Protein AF-A0A7L3MKN7-F1 (afdb_monomer_lite)

Sequence (117 aa):
PSMRTPTEMIVGLVLCPCGLLLTLTGTLAPSWRQVSLVPDQPMDVVWEQGIWDICRERQSTHDRLCGQADEMGYFEQVPVRVAQGLMPSSLVVTLVGLVVAALGVRCWQPEPRHLVA

Radius of gyration: 22.68 Å; chains: 1; bounding box: 47×23×74 Å

Structure (mmCIF, N/CA/C/O backbone):
data_AF-A0A7L3MKN7-F1
#
_entry.id   AF-A0A7L3MKN7-F1
#
loop_
_atom_site.group_PDB
_atom_site.id
_atom_site.type_symbol
_atom_site.label_atom_id
_atom_site.label_alt_id
_atom_site.label_comp_id
_atom_site.label_asym_id
_atom_site.label_entity_id
_atom_site.label_seq_id
_atom_site.pdbx_PDB_ins_code
_atom_site.Cartn_x
_atom_site.Cartn_y
_atom_site.Cartn_z
_atom_site.occupancy
_atom_site.B_iso_or_equiv
_atom_site.auth_seq_id
_atom_site.auth_comp_id
_atom_site.auth_asym_id
_atom_site.auth_atom_id
_atom_site.pdbx_PDB_model_num
ATOM 1 N N . PRO A 1 1 ? 28.747 8.243 -29.440 1.00 51.81 1 PRO A N 1
ATOM 2 C CA . PRO A 1 1 ? 27.968 9.078 -28.491 1.00 51.81 1 PRO A CA 1
ATOM 3 C C . PRO A 1 1 ? 27.457 8.171 -27.368 1.00 51.81 1 PRO A C 1
ATOM 5 O O . PRO A 1 1 ? 26.789 7.190 -27.668 1.00 51.81 1 PRO A O 1
ATOM 8 N N . SER A 1 2 ? 27.859 8.412 -26.116 1.00 57.53 2 SER A N 1
ATOM 9 C CA . SER A 1 2 ? 27.422 7.586 -24.981 1.00 57.53 2 SER A CA 1
ATOM 10 C C . SER A 1 2 ? 25.948 7.871 -24.691 1.00 57.53 2 SER A C 1
ATOM 12 O O . SER A 1 2 ? 25.589 9.020 -24.429 1.00 57.53 2 SER A O 1
ATOM 14 N N . MET A 1 3 ? 25.092 6.852 -24.789 1.00 65.69 3 MET A N 1
ATOM 15 C CA . MET A 1 3 ? 23.684 6.958 -24.409 1.00 65.69 3 MET A CA 1
ATOM 16 C C . MET A 1 3 ? 23.607 7.197 -22.901 1.00 65.69 3 MET A C 1
ATOM 18 O O . MET A 1 3 ? 23.842 6.290 -22.106 1.00 65.69 3 MET A O 1
ATOM 22 N N . ARG A 1 4 ? 23.282 8.426 -22.495 1.00 71.00 4 ARG A N 1
ATOM 23 C CA . ARG A 1 4 ? 22.881 8.701 -21.116 1.00 71.00 4 ARG A CA 1
ATOM 24 C C . ARG A 1 4 ? 21.446 8.203 -20.966 1.00 71.00 4 ARG A C 1
ATOM 26 O O . ARG A 1 4 ? 20.590 8.578 -21.763 1.00 71.00 4 ARG A O 1
ATOM 33 N N . THR A 1 5 ? 21.189 7.344 -19.983 1.00 69.00 5 THR A N 1
ATOM 34 C CA . THR A 1 5 ? 19.819 6.948 -19.635 1.00 69.00 5 THR A CA 1
ATOM 35 C C . THR A 1 5 ? 18.983 8.208 -19.389 1.00 69.00 5 THR A C 1
ATOM 37 O O . THR A 1 5 ? 19.461 9.080 -18.654 1.00 69.00 5 THR A O 1
ATOM 40 N N . PRO A 1 6 ? 17.779 8.325 -19.978 1.00 81.19 6 PRO A N 1
ATOM 41 C CA . PRO A 1 6 ? 16.909 9.477 -19.761 1.00 81.19 6 PRO A CA 1
ATOM 42 C C . PRO A 1 6 ? 16.661 9.678 -18.264 1.00 81.19 6 PRO A C 1
ATOM 44 O O . PRO A 1 6 ? 16.439 8.705 -17.534 1.00 81.19 6 PRO A O 1
ATOM 47 N N .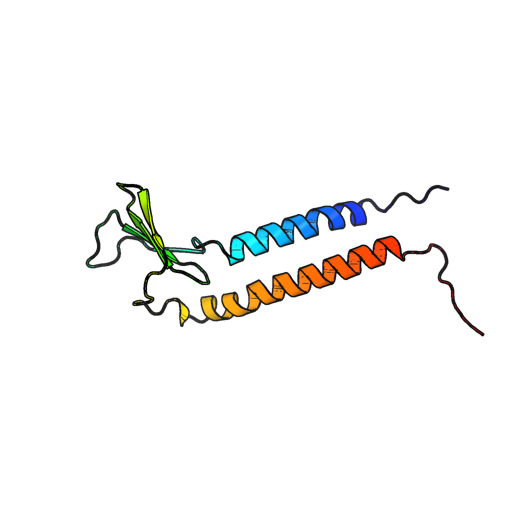 THR A 1 7 ? 16.731 10.923 -17.794 1.00 84.25 7 THR A N 1
ATOM 48 C CA . THR A 1 7 ? 16.590 11.270 -16.370 1.00 84.25 7 THR A CA 1
ATOM 49 C C . THR A 1 7 ? 15.261 10.765 -15.806 1.00 84.25 7 THR A C 1
ATOM 51 O O . THR A 1 7 ? 15.203 10.267 -14.686 1.00 84.25 7 THR A O 1
ATOM 54 N N . GLU A 1 8 ? 14.210 10.814 -16.619 1.00 84.00 8 GLU A N 1
ATOM 55 C CA . GLU A 1 8 ? 12.860 10.340 -16.323 1.00 84.00 8 GLU A CA 1
ATOM 56 C C . GLU A 1 8 ? 12.858 8.850 -15.958 1.00 84.00 8 GLU A C 1
ATOM 58 O O . GLU A 1 8 ? 12.192 8.425 -15.013 1.00 84.00 8 GLU A O 1
ATOM 63 N N . MET A 1 9 ? 13.662 8.056 -16.667 1.00 84.06 9 MET A N 1
ATOM 64 C CA . MET A 1 9 ? 13.754 6.613 -16.470 1.00 84.06 9 MET A CA 1
ATOM 65 C C . MET A 1 9 ? 14.476 6.266 -15.161 1.00 84.06 9 MET A C 1
ATOM 67 O O . MET A 1 9 ? 14.077 5.336 -14.460 1.00 84.06 9 MET A O 1
ATOM 71 N N . ILE A 1 10 ? 15.501 7.045 -14.796 1.00 86.56 10 ILE A N 1
ATOM 72 C CA . ILE A 1 10 ? 16.211 6.908 -13.515 1.00 86.56 10 ILE A CA 1
ATOM 73 C C . ILE A 1 10 ? 15.271 7.248 -12.356 1.00 86.56 10 ILE A C 1
ATOM 75 O O . ILE A 1 10 ? 15.181 6.487 -11.395 1.00 86.56 10 ILE A O 1
ATOM 79 N N . VAL A 1 11 ? 14.550 8.369 -12.456 1.00 91.19 11 VAL A N 1
ATOM 80 C CA . VAL A 1 11 ? 13.598 8.800 -11.423 1.00 91.19 11 VAL A CA 1
ATOM 81 C C . VAL A 1 11 ? 12.523 7.734 -11.209 1.00 91.19 11 VAL A C 1
ATOM 83 O O . VAL A 1 11 ? 12.270 7.354 -10.068 1.00 91.19 11 VAL A O 1
ATOM 86 N N . GLY A 1 12 ? 11.952 7.186 -12.286 1.00 89.81 12 GLY A N 1
ATOM 87 C CA . GLY A 1 12 ? 10.978 6.095 -12.200 1.00 89.81 12 GLY A CA 1
ATOM 88 C C . GLY A 1 12 ? 11.538 4.837 -11.527 1.00 89.81 12 GLY A C 1
ATOM 89 O O . GLY A 1 12 ? 10.899 4.280 -10.637 1.00 89.81 12 GLY A O 1
ATOM 90 N N . LEU A 1 13 ? 12.759 4.423 -11.883 1.00 89.88 13 LEU A N 1
ATOM 91 C CA . LEU A 1 13 ? 13.422 3.257 -11.283 1.00 89.88 13 LEU A CA 1
ATOM 92 C C . LEU A 1 13 ? 13.699 3.402 -9.782 1.00 89.88 13 LEU A C 1
ATOM 94 O O . LEU A 1 13 ? 13.808 2.386 -9.102 1.00 89.88 13 LEU A O 1
ATOM 98 N N . VAL A 1 14 ? 13.813 4.627 -9.267 1.00 92.50 14 VAL A N 1
ATOM 99 C CA . VAL A 1 14 ? 14.007 4.887 -7.833 1.00 92.50 14 VAL A CA 1
ATOM 100 C C . VAL A 1 14 ? 12.671 5.062 -7.113 1.00 92.50 14 VAL A C 1
ATOM 102 O O . VAL A 1 14 ? 12.456 4.465 -6.062 1.00 92.50 14 VAL A O 1
ATOM 105 N N . LEU A 1 15 ? 11.743 5.843 -7.670 1.00 94.69 15 LEU A N 1
ATOM 106 C CA . LEU A 1 15 ? 10.475 6.141 -7.002 1.00 94.69 15 LEU A CA 1
ATOM 107 C C . LEU A 1 15 ? 9.521 4.941 -6.968 1.00 94.69 15 LEU A C 1
ATOM 109 O O . LEU A 1 15 ? 8.827 4.765 -5.969 1.00 94.69 15 LEU A O 1
ATOM 113 N N . CYS A 1 16 ? 9.504 4.089 -7.998 1.00 94.75 16 CYS A N 1
ATOM 114 C CA . CYS A 1 16 ? 8.660 2.890 -8.018 1.00 94.75 16 CYS A CA 1
ATOM 115 C C . CYS A 1 16 ? 8.948 1.908 -6.864 1.00 94.75 16 CYS A C 1
ATOM 117 O O . CYS A 1 16 ? 7.999 1.542 -6.169 1.00 94.75 16 CYS A O 1
ATOM 119 N N . PRO A 1 17 ? 10.198 1.474 -6.596 1.00 95.50 17 PRO A N 1
ATOM 120 C CA . PRO A 1 17 ? 10.470 0.596 -5.458 1.00 95.50 17 PRO A CA 1
ATOM 121 C C . PRO A 1 17 ? 10.207 1.280 -4.111 1.00 95.50 17 PRO A C 1
ATOM 123 O O . PRO A 1 17 ? 9.713 0.624 -3.196 1.00 95.50 17 PRO A O 1
ATOM 126 N N . CYS A 1 18 ? 10.456 2.589 -3.977 1.00 96.94 18 CYS A N 1
ATOM 127 C CA . CYS A 1 18 ? 10.068 3.330 -2.773 1.00 96.94 18 CYS A CA 1
ATOM 128 C C . CYS A 1 18 ? 8.545 3.321 -2.566 1.00 96.94 18 CYS A C 1
ATOM 130 O O . CYS A 1 18 ? 8.081 3.048 -1.462 1.00 96.94 18 CYS A O 1
ATOM 132 N N . GLY A 1 19 ? 7.769 3.562 -3.626 1.00 97.00 19 GLY A N 1
ATOM 133 C CA . GLY A 1 19 ? 6.309 3.479 -3.596 1.00 97.00 19 GLY A CA 1
ATOM 134 C C . GLY A 1 19 ? 5.820 2.085 -3.207 1.00 97.00 19 GLY A C 1
ATOM 135 O O . GLY A 1 19 ? 4.987 1.965 -2.318 1.00 97.00 19 GLY A O 1
ATOM 136 N N . LEU A 1 20 ? 6.405 1.032 -3.785 1.00 97.25 20 LEU A N 1
ATOM 137 C CA . LEU A 1 20 ? 6.097 -0.357 -3.432 1.00 97.25 20 LEU A CA 1
ATOM 138 C C . LEU A 1 20 ? 6.345 -0.642 -1.942 1.00 97.25 20 LEU A C 1
ATOM 140 O O . LEU A 1 20 ? 5.498 -1.250 -1.289 1.00 97.25 20 LEU A O 1
ATOM 144 N N . LEU A 1 21 ? 7.472 -0.179 -1.390 1.00 97.62 21 LEU A N 1
ATOM 145 C CA . LEU A 1 21 ? 7.765 -0.312 0.040 1.00 97.62 21 LEU A CA 1
ATOM 146 C C . LEU A 1 21 ? 6.726 0.415 0.896 1.00 97.62 21 LEU A C 1
ATOM 148 O O . LEU A 1 21 ? 6.218 -0.163 1.854 1.00 97.62 21 LEU A O 1
ATOM 152 N N . LEU A 1 22 ? 6.364 1.647 0.535 1.00 97.12 22 LEU A N 1
ATOM 153 C CA . LEU A 1 22 ? 5.348 2.407 1.261 1.00 97.12 22 LEU A CA 1
ATOM 154 C C . LEU A 1 22 ? 3.978 1.721 1.199 1.00 97.12 22 LEU A C 1
ATOM 156 O O . LEU A 1 22 ? 3.338 1.551 2.235 1.00 97.12 22 LEU A O 1
ATOM 160 N N . THR A 1 23 ? 3.553 1.236 0.031 1.00 97.00 23 THR A N 1
ATOM 161 C CA . THR A 1 23 ? 2.304 0.475 -0.112 1.00 97.00 23 THR A CA 1
ATOM 162 C C . THR A 1 23 ? 2.333 -0.808 0.714 1.00 97.00 23 THR A C 1
ATOM 164 O O . THR A 1 23 ? 1.338 -1.133 1.360 1.00 97.00 23 THR A O 1
ATOM 167 N N . LEU A 1 24 ? 3.466 -1.516 0.764 1.00 97.56 24 LEU A N 1
ATOM 168 C CA . LEU A 1 24 ? 3.618 -2.718 1.586 1.00 97.56 24 LEU A CA 1
ATOM 169 C C . LEU A 1 24 ? 3.485 -2.377 3.072 1.00 97.56 24 LEU A C 1
ATOM 171 O O . LEU A 1 24 ? 2.707 -3.016 3.776 1.00 97.56 24 LEU A O 1
ATOM 175 N N . THR A 1 25 ? 4.185 -1.336 3.535 1.00 96.81 25 THR A N 1
ATOM 176 C CA . THR A 1 25 ? 4.085 -0.886 4.930 1.00 96.81 25 THR A CA 1
ATOM 177 C C . THR A 1 25 ? 2.668 -0.452 5.287 1.00 96.81 25 THR A C 1
ATOM 179 O O . THR A 1 25 ? 2.161 -0.877 6.317 1.00 96.81 25 THR A O 1
ATOM 182 N N . GLY A 1 26 ? 1.987 0.297 4.415 1.00 95.69 26 GLY A N 1
ATOM 183 C CA . GLY A 1 26 ? 0.590 0.677 4.610 1.00 95.69 26 GLY A CA 1
ATOM 184 C C . GLY A 1 26 ? -0.333 -0.538 4.671 1.00 95.69 26 GLY A C 1
ATOM 185 O O . GLY A 1 26 ? -1.174 -0.617 5.554 1.00 95.69 26 GLY A O 1
ATOM 186 N N . THR A 1 27 ? -0.135 -1.534 3.801 1.00 96.25 27 THR A N 1
ATOM 187 C CA . THR A 1 27 ? -0.940 -2.772 3.787 1.00 96.25 27 THR A CA 1
ATOM 188 C C . THR A 1 27 ? -0.844 -3.549 5.101 1.00 96.25 27 THR A C 1
ATOM 190 O O . THR A 1 27 ? -1.816 -4.184 5.500 1.00 96.25 27 THR A O 1
ATOM 193 N N . LEU A 1 28 ? 0.317 -3.515 5.759 1.00 95.25 28 LEU A N 1
ATOM 194 C CA . LEU A 1 28 ? 0.583 -4.252 6.998 1.00 95.25 28 LEU A CA 1
ATOM 195 C C . LEU A 1 28 ? 0.377 -3.414 8.268 1.00 95.25 28 LEU A C 1
ATOM 197 O O . LEU A 1 28 ? 0.305 -3.975 9.359 1.00 95.25 28 LEU A O 1
ATOM 201 N N . ALA A 1 29 ? 0.308 -2.087 8.153 1.00 94.19 29 ALA A N 1
ATOM 202 C CA . ALA A 1 29 ? 0.147 -1.208 9.300 1.00 94.19 29 ALA A CA 1
ATOM 203 C C . ALA A 1 29 ? -1.228 -1.417 9.968 1.00 94.19 29 ALA A C 1
ATOM 205 O O . ALA A 1 29 ? -2.239 -1.494 9.267 1.00 94.19 29 ALA A O 1
ATOM 206 N N . PRO A 1 30 ? -1.300 -1.457 11.311 1.00 89.19 30 PRO A N 1
ATOM 207 C CA . PRO A 1 30 ? -2.565 -1.571 12.037 1.00 89.19 30 PRO A CA 1
ATOM 208 C C . PRO A 1 30 ? -3.298 -0.227 12.194 1.00 89.19 30 PRO A C 1
ATOM 210 O O . PRO A 1 30 ? -4.447 -0.201 12.607 1.00 89.19 30 PRO A O 1
ATOM 213 N N . SER A 1 31 ? -2.659 0.896 11.862 1.00 91.56 31 SER A N 1
ATOM 214 C CA . SER A 1 31 ? -3.167 2.250 12.116 1.00 91.56 31 SER A CA 1
ATOM 215 C C . SER A 1 31 ? -3.887 2.848 10.899 1.00 91.56 31 SER A C 1
ATOM 217 O O . SER A 1 31 ? -3.511 3.917 10.413 1.00 91.56 31 SER A O 1
ATOM 219 N N . TRP A 1 32 ? -4.880 2.144 10.346 1.00 93.38 32 TRP A N 1
ATOM 220 C CA . TRP A 1 32 ? -5.708 2.693 9.255 1.00 93.38 32 TRP A CA 1
ATOM 221 C C . TRP A 1 32 ? -6.790 3.620 9.789 1.00 93.38 32 TRP A C 1
ATOM 223 O O . TRP A 1 32 ? -7.130 4.625 9.165 1.00 93.38 32 TRP A O 1
ATOM 233 N N . ARG A 1 33 ? -7.331 3.272 10.954 1.00 92.69 33 ARG A N 1
ATOM 234 C CA . ARG A 1 33 ? -8.352 4.038 11.647 1.00 92.69 33 ARG A CA 1
ATOM 235 C C . ARG A 1 33 ? -8.146 3.923 13.147 1.00 92.69 33 ARG A C 1
ATOM 237 O O . ARG A 1 33 ? -7.975 2.829 13.670 1.00 92.69 33 ARG A O 1
ATOM 244 N N . GLN A 1 34 ? -8.259 5.058 13.821 1.00 92.69 34 GLN A N 1
ATOM 245 C CA . GLN A 1 34 ? -8.256 5.146 15.274 1.00 92.69 34 GLN A CA 1
ATOM 246 C C . GLN A 1 34 ? -9.677 5.356 15.790 1.00 92.69 34 GLN A C 1
ATOM 248 O O . GLN A 1 34 ? -10.417 6.195 15.268 1.00 92.69 34 GLN A O 1
ATOM 253 N N . VAL A 1 35 ? -10.062 4.600 16.816 1.00 90.94 35 VAL A N 1
ATOM 254 C CA . VAL A 1 35 ? -11.336 4.752 17.524 1.00 90.94 35 VAL A CA 1
ATOM 255 C C . VAL A 1 35 ? -11.059 4.871 19.017 1.00 90.94 35 VAL A C 1
ATOM 257 O O . VAL A 1 35 ? -10.418 4.014 19.619 1.00 90.94 35 VAL A O 1
ATOM 260 N N . SER A 1 36 ? -11.553 5.943 19.619 1.00 90.62 36 SER A N 1
ATOM 261 C CA . SER A 1 36 ? -11.440 6.226 21.048 1.00 90.62 36 SER A CA 1
ATOM 262 C C . SER A 1 36 ? -12.824 6.494 21.640 1.00 90.62 36 SER A C 1
ATOM 264 O O . SER A 1 36 ? -13.804 6.618 20.903 1.00 90.62 36 SER A O 1
ATOM 266 N N . LEU A 1 37 ? -12.910 6.561 22.973 1.00 87.50 37 LEU A N 1
ATOM 267 C CA . LEU A 1 37 ? -14.157 6.820 23.709 1.00 87.50 37 LEU A CA 1
ATOM 268 C C . LEU A 1 37 ? -15.276 5.808 23.380 1.00 87.50 37 LEU A C 1
ATOM 270 O O . LEU A 1 37 ? -16.442 6.170 23.218 1.00 87.50 37 LEU A O 1
ATOM 274 N N . VAL A 1 38 ? -14.922 4.524 23.279 1.00 85.31 38 VAL A N 1
ATOM 275 C CA . VAL A 1 38 ? -15.914 3.454 23.111 1.00 85.31 38 VAL A CA 1
ATOM 276 C C . VAL A 1 38 ? -16.712 3.300 24.419 1.00 85.31 38 VAL A C 1
ATOM 278 O O . VAL A 1 38 ? -16.096 3.268 25.488 1.00 85.31 38 VAL A O 1
ATOM 281 N N . PRO A 1 39 ? -18.057 3.208 24.373 1.00 84.25 39 PRO A N 1
ATOM 282 C CA . PRO A 1 39 ? -18.874 2.957 25.560 1.00 84.25 39 PRO A CA 1
ATOM 283 C C . PRO A 1 39 ? -18.418 1.701 26.316 1.00 84.25 39 PRO A C 1
ATOM 285 O O . PRO A 1 39 ? -17.920 0.757 25.706 1.00 84.25 39 PRO A O 1
ATOM 288 N N . ASP A 1 40 ? -18.573 1.705 27.642 1.00 84.50 40 ASP A N 1
ATOM 289 C CA . ASP A 1 40 ? -18.163 0.613 28.542 1.00 84.50 40 ASP A CA 1
ATOM 290 C C . ASP A 1 40 ? -16.661 0.261 28.523 1.00 84.50 40 ASP A C 1
ATOM 292 O O . ASP A 1 40 ? -16.246 -0.770 29.056 1.00 84.50 40 ASP A O 1
ATOM 296 N N . GLN A 1 41 ? -15.815 1.140 27.972 1.00 85.50 41 GLN A N 1
ATOM 297 C CA . GLN A 1 41 ? -14.361 1.004 28.008 1.00 85.50 41 GLN A CA 1
ATOM 298 C C . GLN A 1 41 ? -13.670 2.158 28.747 1.00 85.50 41 GLN A C 1
ATOM 300 O O . GLN A 1 41 ? -14.220 3.257 28.862 1.00 85.50 41 GLN A O 1
ATOM 305 N N . PRO A 1 42 ? -12.448 1.925 29.265 1.00 85.19 42 PRO A N 1
ATOM 306 C CA . PRO A 1 42 ? -11.641 2.981 29.862 1.00 85.19 42 PRO A CA 1
ATOM 307 C C . PRO A 1 42 ? -11.351 4.107 28.860 1.00 85.19 42 PRO A C 1
ATOM 309 O O . PRO A 1 42 ? -11.077 3.848 27.689 1.00 85.19 42 PRO A O 1
ATOM 312 N N . MET A 1 43 ? -11.350 5.358 29.328 1.00 85.44 43 MET A N 1
ATOM 313 C CA . MET A 1 43 ? -11.083 6.537 28.485 1.00 85.44 43 MET A CA 1
ATOM 314 C C . MET A 1 43 ? -9.661 6.562 27.904 1.00 85.44 43 MET A C 1
ATOM 316 O O . MET A 1 43 ? -9.428 7.220 26.895 1.00 85.44 43 MET A O 1
ATOM 320 N N . ASP A 1 44 ? -8.712 5.862 28.533 1.00 89.00 44 ASP A N 1
ATOM 321 C CA . ASP A 1 44 ? -7.319 5.756 28.093 1.00 89.00 44 ASP A CA 1
ATOM 322 C C . ASP A 1 44 ? -7.102 4.676 27.024 1.00 89.00 44 ASP A C 1
ATOM 324 O O . ASP A 1 44 ? -5.974 4.476 26.583 1.00 89.00 44 ASP A O 1
ATOM 328 N N . VAL A 1 45 ? -8.149 3.962 26.605 1.00 90.88 45 VAL A N 1
ATOM 329 C CA . VAL A 1 45 ? -8.054 2.917 25.585 1.00 90.88 45 VAL A CA 1
ATOM 330 C C . VAL A 1 45 ? -8.320 3.488 24.192 1.00 90.88 45 VAL A C 1
ATOM 332 O O . VAL A 1 45 ? -9.376 4.062 23.922 1.00 90.88 45 VAL A O 1
ATOM 335 N N . VAL A 1 46 ? -7.373 3.250 23.285 1.00 92.31 46 VAL A N 1
ATOM 336 C CA . VAL A 1 46 ? -7.480 3.558 21.857 1.00 92.31 46 VAL A CA 1
ATOM 337 C C . VAL A 1 46 ? -7.445 2.260 21.057 1.00 92.31 46 VAL A C 1
ATOM 339 O O . VAL A 1 46 ? -6.619 1.380 21.297 1.00 92.31 46 VAL A O 1
ATOM 342 N N . TRP A 1 47 ? -8.358 2.140 20.101 1.00 92.69 47 TRP A N 1
ATOM 343 C CA . TRP A 1 47 ? -8.426 1.033 19.158 1.00 92.69 47 TRP A CA 1
ATOM 344 C C . TRP A 1 47 ? -7.827 1.451 17.819 1.00 92.69 47 TRP A C 1
ATOM 346 O O . TRP A 1 47 ? -8.300 2.393 17.189 1.00 92.69 47 TRP A O 1
ATOM 356 N N . GLU A 1 48 ? -6.811 0.719 17.384 1.00 93.94 48 GLU A N 1
ATOM 357 C CA . GLU A 1 48 ? -6.155 0.825 16.085 1.00 93.94 48 GLU A CA 1
ATOM 358 C C . GLU A 1 48 ? -6.692 -0.283 15.183 1.00 93.94 48 GLU A C 1
ATOM 360 O O . GLU A 1 48 ? -6.425 -1.468 15.396 1.00 93.94 48 GLU A O 1
ATOM 365 N N . GLN A 1 49 ? -7.494 0.089 14.195 1.00 94.25 49 GLN A N 1
ATOM 366 C CA . GLN A 1 49 ? -8.110 -0.845 13.263 1.00 94.25 49 GLN A CA 1
ATOM 367 C C . GLN A 1 49 ? -7.312 -0.843 11.959 1.00 94.25 49 GLN A C 1
ATOM 369 O O . GLN A 1 49 ? -7.252 0.181 11.275 1.00 94.25 49 GLN A O 1
ATOM 374 N N . GLY A 1 50 ? -6.696 -1.980 11.621 1.00 94.62 50 GLY A N 1
ATOM 375 C CA . GLY A 1 50 ? -5.926 -2.190 10.393 1.00 94.62 50 GLY A CA 1
ATOM 376 C C . GLY A 1 50 ? -6.704 -2.970 9.338 1.00 94.62 50 GLY A C 1
ATOM 377 O O . GLY A 1 50 ? -7.879 -3.252 9.504 1.00 94.62 50 GLY A O 1
ATOM 378 N N . ILE A 1 51 ? -6.064 -3.357 8.233 1.00 95.12 51 ILE A N 1
ATOM 379 C CA . ILE A 1 51 ? -6.718 -4.181 7.191 1.00 95.12 51 ILE A CA 1
ATOM 380 C C . ILE A 1 51 ? -6.867 -5.650 7.610 1.00 95.12 51 ILE A C 1
ATOM 382 O O . ILE A 1 51 ? -7.832 -6.309 7.218 1.00 95.12 51 ILE A O 1
ATOM 386 N N . TRP A 1 52 ? -5.901 -6.161 8.373 1.00 94.00 52 TRP A N 1
ATOM 387 C CA . TRP A 1 52 ? -5.782 -7.586 8.706 1.00 94.00 52 TRP A CA 1
ATOM 388 C C . TRP A 1 52 ? -5.925 -7.878 10.194 1.00 94.00 52 TRP A C 1
ATOM 390 O O . TRP A 1 52 ? -6.181 -9.019 10.562 1.00 94.00 52 TRP A O 1
ATOM 400 N N . ASP A 1 53 ? -5.720 -6.871 11.040 1.00 93.75 53 ASP A N 1
ATOM 401 C CA . ASP A 1 53 ? -5.696 -7.033 12.486 1.00 93.75 53 ASP A CA 1
ATOM 402 C C . ASP A 1 53 ? -6.212 -5.765 13.175 1.00 93.75 53 ASP A C 1
ATOM 404 O O . ASP A 1 53 ? -6.181 -4.67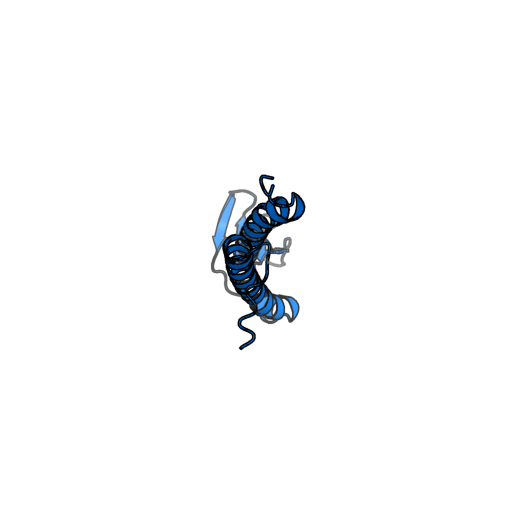0 12.603 1.00 93.75 53 ASP A O 1
ATOM 408 N N . ILE A 1 54 ? -6.687 -5.931 14.405 1.00 94.25 54 ILE A N 1
ATOM 409 C CA . ILE A 1 54 ? -7.151 -4.867 15.286 1.00 94.25 54 ILE A CA 1
ATOM 410 C C . ILE A 1 54 ? -6.282 -4.902 16.541 1.00 94.25 54 ILE A C 1
ATOM 412 O O . ILE A 1 54 ? -6.175 -5.927 17.222 1.00 94.25 54 ILE A O 1
ATOM 416 N N . CYS A 1 55 ? -5.676 -3.764 16.863 1.00 93.62 55 CYS A N 1
ATOM 417 C CA . CYS A 1 55 ? -4.890 -3.584 18.070 1.00 93.62 55 CYS A CA 1
ATOM 418 C C . CYS A 1 5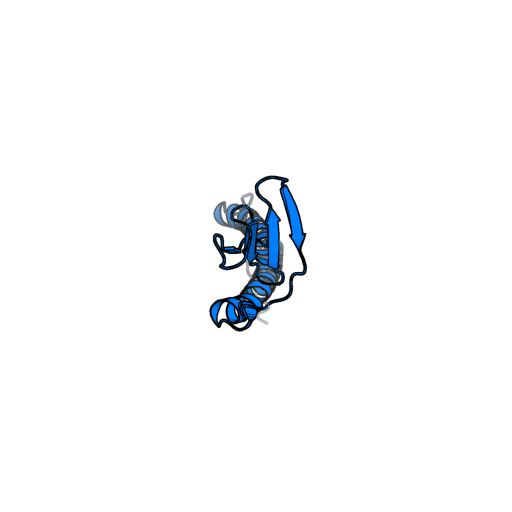5 ? -5.587 -2.627 19.037 1.00 93.62 55 CYS A C 1
ATOM 420 O O . CYS A 1 55 ? -6.275 -1.690 18.642 1.00 93.62 55 CYS A O 1
ATOM 422 N N . ARG A 1 56 ? -5.374 -2.848 20.328 1.00 92.31 56 ARG A N 1
ATOM 423 C CA . ARG A 1 56 ? -5.803 -1.972 21.410 1.00 92.31 56 ARG A CA 1
ATOM 424 C C . ARG A 1 56 ? -4.573 -1.464 22.140 1.00 92.31 56 ARG A C 1
ATOM 426 O O . ARG A 1 56 ? -3.744 -2.268 22.566 1.00 92.31 56 ARG A O 1
ATOM 433 N N . GLU A 1 57 ? -4.474 -0.157 22.321 1.00 92.44 57 GLU A N 1
ATOM 434 C CA . GLU A 1 57 ? -3.400 0.484 23.072 1.00 92.44 57 GLU A CA 1
ATOM 435 C C . GLU A 1 57 ? -3.972 1.245 24.271 1.00 92.44 57 GLU A C 1
ATOM 437 O O . GLU A 1 57 ? -4.971 1.955 24.149 1.00 92.44 57 GLU A O 1
ATOM 442 N N . ARG A 1 58 ? -3.359 1.082 25.449 1.00 90.12 58 ARG A N 1
ATOM 443 C CA . ARG A 1 58 ? -3.636 1.942 26.608 1.00 90.12 58 ARG A CA 1
ATOM 444 C C . ARG A 1 58 ? -2.684 3.123 26.607 1.00 90.12 58 ARG A C 1
ATOM 446 O O . ARG A 1 58 ? -1.490 2.949 26.825 1.00 90.12 58 ARG A O 1
ATOM 453 N N . GLN A 1 59 ? -3.216 4.327 26.452 1.00 85.06 59 GLN A N 1
ATOM 454 C CA . GLN A 1 59 ? -2.441 5.561 26.392 1.00 85.06 59 GLN A CA 1
ATOM 455 C C . GLN A 1 59 ? -1.646 5.827 27.679 1.00 85.06 59 GLN A C 1
ATOM 457 O O . GLN A 1 59 ? -0.585 6.438 27.622 1.00 85.06 59 GLN A O 1
ATOM 462 N N . SER A 1 60 ? -2.124 5.361 28.840 1.00 84.75 60 SER A N 1
ATOM 463 C CA . SER A 1 60 ? -1.430 5.596 30.112 1.00 84.75 60 SER A CA 1
ATOM 464 C C . SER A 1 60 ? -0.190 4.720 30.315 1.00 84.75 60 SER A C 1
ATOM 466 O O . SER A 1 60 ? 0.732 5.147 31.007 1.00 84.75 60 SER A O 1
ATOM 468 N N . THR A 1 61 ? -0.182 3.491 29.794 1.00 86.81 61 THR A N 1
ATOM 469 C CA . THR A 1 61 ? 0.904 2.517 30.015 1.00 86.81 61 THR A CA 1
ATOM 470 C C . THR A 1 61 ? 1.671 2.180 28.740 1.00 86.81 61 THR A C 1
ATOM 472 O O . THR A 1 61 ? 2.714 1.541 28.823 1.00 86.81 61 THR A O 1
ATOM 475 N N . HIS A 1 62 ? 1.184 2.622 27.575 1.00 84.94 62 HIS A N 1
ATOM 476 C CA . HIS A 1 62 ? 1.655 2.206 26.250 1.00 84.94 62 HIS A CA 1
ATOM 477 C C . HIS A 1 62 ? 1.624 0.682 26.045 1.00 84.94 62 HIS A C 1
ATOM 479 O O . HIS A 1 62 ? 2.391 0.122 25.259 1.00 84.94 62 HIS A O 1
ATOM 485 N N . ASP A 1 63 ? 0.711 -0.006 26.739 1.00 90.12 63 ASP A N 1
ATOM 486 C CA . ASP A 1 63 ? 0.483 -1.432 26.530 1.00 90.12 63 ASP A CA 1
ATOM 487 C C . ASP A 1 63 ? -0.315 -1.639 25.245 1.00 90.12 63 ASP A C 1
ATOM 489 O O . ASP A 1 63 ? -1.494 -1.273 25.176 1.00 90.12 63 ASP A O 1
ATOM 493 N N . ARG A 1 64 ? 0.320 -2.259 24.245 1.00 91.38 64 ARG A N 1
ATOM 494 C CA . ARG A 1 64 ? -0.293 -2.583 22.952 1.00 91.38 64 ARG A CA 1
ATOM 495 C C . ARG A 1 64 ? -0.572 -4.078 22.826 1.00 91.38 64 ARG A C 1
ATOM 497 O O . ARG A 1 64 ? 0.349 -4.891 22.858 1.00 91.38 64 ARG A O 1
ATOM 504 N N . LEU A 1 65 ? -1.839 -4.428 22.613 1.00 92.75 65 LEU A N 1
ATOM 505 C CA . LEU A 1 65 ? -2.305 -5.796 22.376 1.00 92.75 65 LEU A CA 1
ATOM 506 C C . LEU A 1 65 ? -2.958 -5.894 20.992 1.00 92.75 65 LEU A C 1
ATOM 508 O O . LEU A 1 65 ? -3.918 -5.182 20.726 1.00 92.75 65 LEU A O 1
ATOM 512 N N . CYS A 1 66 ? -2.463 -6.778 20.129 1.00 93.56 66 CYS A N 1
ATOM 513 C CA . CYS A 1 66 ? -3.015 -7.037 18.790 1.00 93.56 66 CYS A CA 1
ATOM 514 C C . CYS A 1 66 ? -3.738 -8.395 18.742 1.00 93.56 66 CYS A C 1
ATOM 516 O O . CYS A 1 66 ? -3.743 -9.114 19.746 1.00 93.56 66 CYS A O 1
ATOM 518 N N . GLY A 1 67 ? -4.382 -8.740 17.626 1.00 91.38 67 GLY A N 1
ATOM 519 C CA . GLY A 1 67 ? -5.165 -9.973 17.492 1.00 91.38 67 GLY A CA 1
ATOM 520 C C . GLY A 1 67 ? -6.532 -9.911 18.170 1.00 91.38 67 GLY A C 1
ATOM 521 O O . GLY A 1 67 ? -7.016 -10.931 18.661 1.00 91.38 67 GLY A O 1
ATOM 522 N N . GLN A 1 68 ? -7.124 -8.721 18.292 1.00 92.00 68 GLN A N 1
ATOM 523 C CA . GLN A 1 68 ? -8.418 -8.566 18.956 1.00 92.00 68 GLN A CA 1
ATOM 524 C C . GLN A 1 68 ? -9.565 -9.049 18.058 1.00 92.00 68 GLN A C 1
ATOM 526 O O . GLN A 1 68 ? -9.524 -8.899 16.838 1.00 92.00 68 GLN A O 1
ATOM 531 N N . ALA A 1 69 ? -10.601 -9.628 18.669 1.00 89.06 69 ALA A N 1
ATOM 532 C CA . ALA A 1 69 ? -11.786 -10.072 17.944 1.00 89.06 69 ALA A CA 1
ATOM 533 C C . ALA A 1 69 ? -12.571 -8.877 17.376 1.00 89.06 69 ALA A C 1
ATOM 535 O O . ALA A 1 69 ? -12.689 -7.830 18.015 1.00 89.06 69 ALA A O 1
ATOM 536 N N . ASP A 1 70 ? -13.138 -9.049 16.182 1.00 88.19 70 ASP A N 1
ATOM 537 C CA . ASP A 1 70 ? -13.960 -8.028 15.534 1.00 88.19 70 ASP A CA 1
ATOM 538 C C . ASP A 1 70 ? -15.404 -8.055 16.053 1.00 88.19 70 ASP A C 1
ATOM 540 O O . ASP A 1 70 ? -16.319 -8.548 15.396 1.00 88.19 70 ASP A O 1
ATOM 544 N N . GLU A 1 71 ? -15.618 -7.531 17.259 1.00 85.19 71 GLU A N 1
ATOM 545 C CA . GLU A 1 71 ? -16.960 -7.453 17.855 1.00 85.19 71 GLU A CA 1
ATOM 546 C C . GLU A 1 71 ? -17.844 -6.371 17.207 1.00 85.19 71 GLU A C 1
ATOM 548 O O . GLU A 1 71 ? -19.069 -6.437 17.282 1.00 85.19 71 GLU A O 1
ATOM 553 N N . MET A 1 72 ? -17.238 -5.379 16.543 1.00 82.06 72 MET A N 1
ATOM 554 C CA . MET A 1 72 ? -17.937 -4.237 15.933 1.00 82.06 72 MET A CA 1
ATOM 555 C C . MET A 1 72 ? -18.223 -4.418 14.432 1.00 82.06 72 MET A C 1
ATOM 557 O O . MET A 1 72 ? -18.759 -3.506 13.797 1.00 82.06 72 MET A O 1
ATOM 561 N N . GLY A 1 73 ? -17.857 -5.565 13.850 1.00 90.75 73 GLY A N 1
ATOM 562 C CA . GLY A 1 73 ? -18.060 -5.865 12.431 1.00 90.75 73 GLY A CA 1
ATOM 563 C C . GLY A 1 73 ? -17.298 -4.924 11.494 1.00 90.75 73 GLY A C 1
ATOM 564 O O . GLY A 1 73 ? -17.796 -4.568 10.426 1.00 90.75 73 GLY A O 1
ATOM 565 N N . TYR A 1 74 ? -16.114 -4.467 11.897 1.00 91.88 74 TYR A N 1
ATOM 566 C CA . TYR A 1 74 ? -15.262 -3.590 11.106 1.00 91.88 74 TYR A CA 1
ATOM 567 C C . TYR A 1 74 ? -14.793 -4.254 9.799 1.00 91.88 74 TYR A C 1
ATOM 569 O O . TYR A 1 74 ? -14.844 -3.612 8.748 1.00 91.88 74 TYR A O 1
ATOM 577 N N . PHE A 1 75 ? -14.417 -5.539 9.811 1.00 93.00 75 PHE A N 1
ATOM 578 C CA . PHE A 1 75 ? -13.955 -6.249 8.607 1.00 93.00 75 PHE A CA 1
ATOM 579 C C . PHE A 1 75 ? -15.081 -6.559 7.608 1.00 93.00 75 PHE A C 1
ATOM 581 O O . PHE A 1 75 ? -14.823 -6.754 6.418 1.00 93.00 75 PHE A O 1
ATOM 588 N N . GLU A 1 76 ? -16.336 -6.560 8.060 1.00 93.19 76 GLU A N 1
ATOM 589 C CA . GLU A 1 76 ? -17.516 -6.709 7.197 1.00 93.19 76 GLU A CA 1
ATOM 590 C C . GLU A 1 76 ? -17.846 -5.425 6.421 1.00 93.19 76 GLU A C 1
ATOM 592 O O . GLU A 1 76 ? -18.600 -5.455 5.443 1.00 93.19 76 GLU A O 1
ATOM 597 N N . GLN A 1 77 ? -17.269 -4.284 6.810 1.00 93.25 77 GLN A N 1
ATOM 598 C CA . GLN A 1 77 ? -17.509 -3.024 6.120 1.00 93.25 77 GLN A CA 1
ATOM 599 C C . GLN A 1 77 ? -16.896 -3.063 4.716 1.00 93.25 77 GLN A C 1
ATOM 601 O O . GLN A 1 77 ? -15.721 -3.382 4.522 1.00 93.25 77 GLN A O 1
ATOM 606 N N . VAL A 1 78 ? -17.694 -2.657 3.724 1.00 94.50 78 VAL A N 1
ATOM 607 C CA . VAL A 1 78 ? -17.300 -2.617 2.305 1.00 94.50 78 VAL A CA 1
ATOM 608 C C . VAL A 1 78 ? -15.929 -1.958 2.064 1.00 94.50 78 VAL A C 1
ATOM 610 O O . VAL A 1 78 ? -15.152 -2.536 1.305 1.00 94.50 78 VAL A O 1
ATOM 613 N N . PRO A 1 79 ? -15.563 -0.819 2.694 1.00 93.56 79 PRO A N 1
ATOM 614 C CA . PRO A 1 79 ? -14.260 -0.190 2.471 1.00 93.56 79 PRO A CA 1
ATOM 615 C C . PRO A 1 79 ? -13.087 -1.102 2.843 1.00 93.56 79 PRO A C 1
ATOM 617 O O . PRO A 1 79 ? -12.105 -1.171 2.107 1.00 93.56 79 PRO A O 1
ATOM 620 N N . VAL A 1 80 ? -13.206 -1.830 3.956 1.00 94.44 80 VAL A N 1
ATOM 621 C CA . VAL A 1 80 ? -12.148 -2.703 4.478 1.00 94.44 80 VAL A CA 1
ATOM 622 C C . VAL A 1 80 ? -12.011 -3.937 3.597 1.00 94.44 80 VAL A C 1
ATOM 624 O O . VAL A 1 80 ? -10.908 -4.260 3.163 1.00 94.44 80 VAL A O 1
ATOM 627 N N . ARG A 1 81 ? -13.133 -4.565 3.229 1.00 95.31 81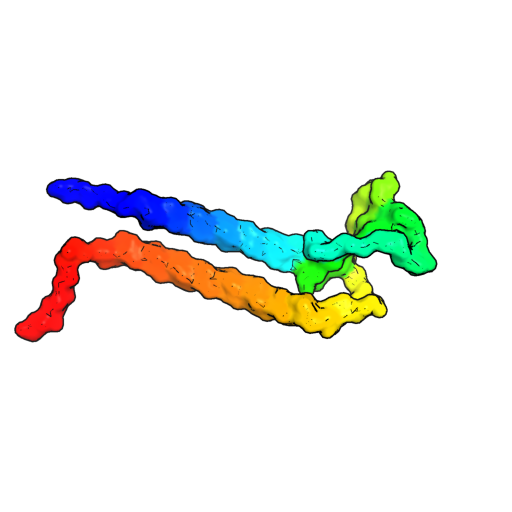 ARG A N 1
ATOM 628 C CA . ARG A 1 81 ? -13.146 -5.717 2.314 1.00 95.31 81 ARG A CA 1
ATOM 629 C C . ARG A 1 81 ? -12.573 -5.373 0.937 1.00 95.31 81 ARG A C 1
ATOM 631 O O . ARG A 1 81 ? -11.839 -6.164 0.350 1.00 95.31 81 ARG A O 1
ATOM 638 N N . VAL A 1 82 ? -12.875 -4.182 0.421 1.00 96.75 82 VAL A N 1
ATOM 639 C CA . VAL A 1 82 ? -12.291 -3.694 -0.835 1.00 96.75 82 VAL A CA 1
ATOM 640 C C . VAL A 1 82 ? -10.790 -3.449 -0.671 1.00 96.75 82 VAL A C 1
ATOM 642 O O . VAL A 1 82 ? -10.015 -3.878 -1.525 1.00 96.75 82 VAL A O 1
ATOM 645 N N . ALA A 1 83 ? -10.352 -2.833 0.430 1.00 95.69 83 ALA A N 1
ATOM 646 C CA . ALA A 1 83 ? -8.933 -2.613 0.706 1.00 95.69 83 ALA A CA 1
ATOM 647 C C . ALA A 1 83 ? -8.145 -3.932 0.835 1.00 95.69 83 ALA A C 1
ATOM 649 O O . ALA A 1 83 ? -7.054 -4.039 0.273 1.00 95.69 83 ALA A O 1
ATOM 650 N N . GLN A 1 84 ? -8.719 -4.959 1.472 1.00 95.69 84 GLN A N 1
ATOM 651 C CA . GLN A 1 84 ? -8.140 -6.308 1.568 1.00 95.69 84 GLN A CA 1
ATOM 652 C C . GLN A 1 84 ? -7.862 -6.937 0.196 1.00 95.69 84 GLN A C 1
ATOM 654 O O . GLN A 1 84 ? -6.909 -7.698 0.060 1.00 95.69 84 GLN A O 1
ATOM 659 N N . GLY A 1 85 ? -8.656 -6.614 -0.831 1.00 96.00 85 GLY A N 1
ATOM 660 C CA . GLY A 1 85 ? -8.406 -7.058 -2.205 1.00 96.00 85 GLY A CA 1
ATOM 661 C C . GLY A 1 85 ? -7.464 -6.131 -2.979 1.00 96.00 85 GLY A C 1
ATOM 662 O O . GLY A 1 85 ? -6.510 -6.581 -3.620 1.00 96.00 85 GLY A O 1
ATOM 663 N N . LEU A 1 86 ? -7.711 -4.821 -2.917 1.00 97.44 86 LEU A N 1
ATOM 664 C CA . LEU A 1 86 ? -6.991 -3.840 -3.727 1.00 97.44 86 LEU A CA 1
ATOM 665 C C . LEU A 1 86 ? -5.529 -3.691 -3.307 1.00 97.44 86 LEU A C 1
ATOM 667 O O . LEU A 1 86 ? -4.662 -3.657 -4.177 1.00 97.44 86 LEU A O 1
ATOM 671 N N . MET A 1 87 ? -5.229 -3.666 -2.009 1.00 97.25 87 MET A N 1
ATOM 672 C CA . MET A 1 87 ? -3.858 -3.480 -1.528 1.00 97.25 87 MET A CA 1
ATOM 673 C C . MET A 1 87 ? -2.899 -4.578 -2.025 1.00 97.25 87 MET A C 1
ATOM 675 O O . MET A 1 87 ? -1.938 -4.235 -2.722 1.00 97.25 87 MET A O 1
ATOM 679 N N . PRO A 1 88 ? -3.154 -5.886 -1.805 1.00 97.31 88 PRO A N 1
ATOM 680 C CA . PRO A 1 88 ? -2.277 -6.931 -2.331 1.00 97.31 88 PRO A CA 1
ATOM 681 C C . PRO A 1 88 ? -2.257 -6.969 -3.863 1.00 97.31 88 PRO A C 1
ATOM 683 O O . PRO A 1 88 ? -1.192 -7.170 -4.446 1.00 97.31 88 PRO A O 1
ATOM 686 N N . SER A 1 89 ? -3.387 -6.712 -4.536 1.00 97.69 89 SER A N 1
ATOM 687 C CA . SER A 1 89 ? -3.405 -6.650 -6.004 1.00 97.69 89 SER A CA 1
ATOM 688 C C . SER A 1 89 ? -2.489 -5.546 -6.546 1.00 97.69 89 SER A C 1
ATOM 690 O O . SER A 1 89 ? -1.717 -5.785 -7.474 1.00 97.69 89 SER A O 1
ATOM 692 N N . SER A 1 90 ? -2.493 -4.366 -5.918 1.00 97.44 90 SER A N 1
ATOM 693 C CA . SER A 1 90 ? -1.650 -3.238 -6.315 1.00 97.44 90 SER A CA 1
ATOM 694 C C . SER A 1 90 ? -0.162 -3.533 -6.117 1.00 97.44 90 SER A C 1
ATOM 696 O O . SER A 1 90 ? 0.648 -3.185 -6.977 1.00 97.44 90 SER A O 1
ATOM 698 N N . LEU A 1 91 ? 0.200 -4.248 -5.043 1.00 98.06 91 LEU A N 1
ATOM 699 C CA . LEU A 1 91 ? 1.567 -4.710 -4.793 1.00 98.06 91 LEU A CA 1
ATOM 700 C C . LEU A 1 91 ? 2.042 -5.663 -5.890 1.00 98.06 91 LEU A C 1
ATOM 702 O O . LEU A 1 91 ? 3.130 -5.473 -6.432 1.00 98.06 91 LEU A O 1
ATOM 706 N N . VAL A 1 92 ? 1.216 -6.647 -6.257 1.00 98.19 92 VAL A N 1
ATOM 707 C CA . VAL A 1 92 ? 1.541 -7.608 -7.322 1.00 98.19 92 VAL A CA 1
ATOM 708 C C . VAL A 1 92 ? 1.697 -6.895 -8.663 1.00 98.19 92 VAL A C 1
ATOM 710 O O . VAL A 1 92 ? 2.704 -7.088 -9.341 1.00 98.19 92 VAL A O 1
ATOM 713 N N . VAL A 1 93 ? 0.744 -6.034 -9.031 1.00 98.00 93 VAL A N 1
ATOM 714 C CA . VAL A 1 93 ? 0.794 -5.274 -10.290 1.00 98.00 93 VAL A CA 1
ATOM 715 C C . VAL A 1 93 ? 2.036 -4.383 -10.345 1.00 98.00 93 VAL A C 1
ATOM 717 O O . VAL A 1 93 ? 2.728 -4.360 -11.361 1.00 98.00 93 VAL A O 1
ATOM 720 N N . THR A 1 94 ? 2.367 -3.700 -9.249 1.00 96.88 94 THR A N 1
ATOM 721 C CA . THR A 1 94 ? 3.552 -2.832 -9.172 1.00 96.88 94 THR A CA 1
ATOM 722 C C . THR A 1 94 ? 4.845 -3.639 -9.274 1.00 96.88 94 THR A C 1
ATOM 724 O O . THR A 1 94 ? 5.766 -3.234 -9.980 1.00 96.88 94 THR A O 1
ATOM 727 N N . LEU A 1 95 ? 4.913 -4.811 -8.635 1.00 97.44 95 LEU A N 1
ATOM 728 C CA . LEU A 1 95 ? 6.069 -5.703 -8.718 1.00 97.44 95 LEU A CA 1
ATOM 729 C C . LEU A 1 95 ? 6.275 -6.228 -10.144 1.00 97.44 95 LEU A C 1
ATOM 731 O O . LEU A 1 95 ? 7.391 -6.177 -10.660 1.00 97.44 95 LEU A O 1
ATOM 735 N N . VAL A 1 96 ? 5.202 -6.664 -10.811 1.00 98.00 96 VAL A N 1
ATOM 736 C CA . VAL A 1 96 ? 5.246 -7.063 -12.227 1.00 98.00 96 VAL A CA 1
ATOM 737 C C . VAL A 1 96 ? 5.690 -5.889 -13.099 1.00 98.00 96 VAL A C 1
ATOM 739 O O . VAL A 1 96 ? 6.584 -6.048 -13.930 1.00 98.00 96 VAL A O 1
ATOM 742 N N . GLY A 1 97 ? 5.134 -4.696 -12.876 1.00 95.94 97 GLY A N 1
ATOM 743 C CA . GLY A 1 97 ? 5.529 -3.476 -13.579 1.00 95.94 97 GLY A CA 1
AT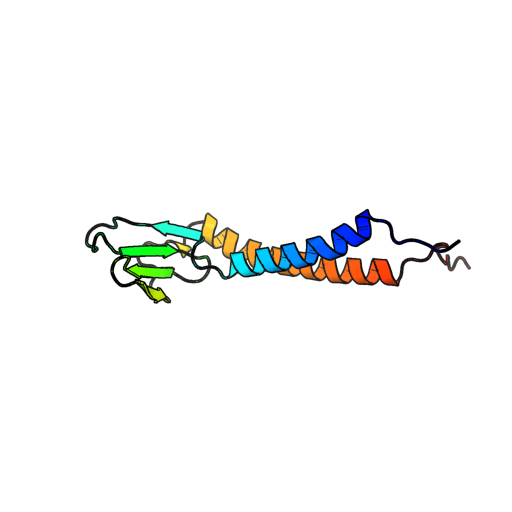OM 744 C C . GLY A 1 97 ? 7.015 -3.151 -13.412 1.00 95.94 97 GLY A C 1
ATOM 745 O O . GLY A 1 97 ? 7.679 -2.800 -14.384 1.00 95.94 97 GLY A O 1
ATOM 746 N N . LEU A 1 98 ? 7.569 -3.340 -12.212 1.00 95.06 98 LEU A N 1
ATOM 747 C CA . LEU A 1 98 ? 8.986 -3.118 -11.929 1.00 95.06 98 LEU A CA 1
ATOM 748 C C . LEU A 1 98 ? 9.887 -4.143 -12.632 1.00 95.06 98 LEU A C 1
ATOM 750 O O . LEU A 1 98 ? 10.931 -3.770 -13.168 1.00 95.06 98 LEU A O 1
ATOM 754 N N . VAL A 1 99 ? 9.471 -5.412 -12.699 1.00 94.69 99 VAL A N 1
ATOM 755 C CA . VAL A 1 99 ? 10.172 -6.447 -13.479 1.00 94.69 99 VAL A CA 1
ATOM 756 C C . VAL A 1 99 ? 10.179 -6.088 -14.964 1.00 94.69 99 VAL A C 1
ATOM 758 O O . VAL A 1 99 ? 11.237 -6.095 -15.594 1.00 94.69 99 VAL A O 1
ATOM 761 N N . VAL A 1 100 ? 9.021 -5.719 -15.519 1.00 94.19 100 VAL A N 1
ATOM 762 C CA . VAL A 1 100 ? 8.897 -5.301 -16.923 1.00 94.19 100 VAL A CA 1
ATOM 763 C C . VAL A 1 100 ? 9.755 -4.067 -17.202 1.00 94.19 100 VAL A C 1
ATOM 765 O O . VAL A 1 100 ? 10.478 -4.046 -18.196 1.00 94.19 100 VAL A O 1
ATOM 768 N N . ALA A 1 101 ? 9.749 -3.071 -16.312 1.00 91.31 101 ALA A N 1
ATOM 769 C CA . ALA A 1 101 ? 10.577 -1.876 -16.444 1.00 91.31 101 ALA A CA 1
ATOM 770 C C . ALA A 1 101 ? 12.074 -2.221 -16.427 1.00 91.31 101 ALA A C 1
ATOM 772 O O . ALA A 1 101 ? 12.819 -1.768 -17.294 1.00 91.31 101 ALA A O 1
ATOM 773 N N . ALA A 1 102 ? 12.519 -3.074 -15.501 1.00 89.19 102 ALA A N 1
ATOM 774 C CA . ALA A 1 102 ? 13.914 -3.501 -15.418 1.00 89.19 102 ALA A CA 1
ATOM 775 C C . ALA A 1 102 ? 14.373 -4.258 -16.677 1.00 89.19 102 ALA A C 1
ATOM 777 O O . ALA A 1 102 ? 15.485 -4.031 -17.163 1.00 89.19 102 ALA A O 1
ATOM 778 N N . LEU A 1 103 ? 13.518 -5.125 -17.230 1.00 89.75 103 LEU A N 1
ATOM 779 C CA . LEU A 1 103 ? 13.770 -5.784 -18.514 1.00 89.75 103 LEU A CA 1
ATOM 780 C C . LEU A 1 103 ? 13.813 -4.770 -19.657 1.00 89.75 103 LEU A C 1
ATOM 782 O O . LEU A 1 103 ? 14.734 -4.821 -20.465 1.00 89.75 103 LEU A O 1
ATOM 786 N N . GLY A 1 104 ? 12.885 -3.812 -19.686 1.00 86.75 104 GLY A N 1
ATOM 787 C CA . GLY A 1 104 ? 12.853 -2.733 -20.671 1.00 86.75 104 GLY A CA 1
ATOM 788 C C . GLY A 1 104 ? 14.164 -1.951 -20.711 1.00 86.75 104 GLY A C 1
ATOM 789 O O . GLY A 1 104 ? 14.749 -1.807 -21.777 1.00 86.75 104 GLY A O 1
ATOM 790 N N . VAL A 1 105 ? 14.692 -1.542 -19.553 1.00 83.81 105 VAL A N 1
ATOM 791 C CA . VAL A 1 105 ? 15.974 -0.816 -19.466 1.00 83.81 105 VAL A CA 1
ATOM 792 C C . VAL A 1 105 ? 17.157 -1.651 -19.960 1.00 83.81 105 VAL A C 1
ATOM 794 O O . VAL A 1 105 ? 18.074 -1.112 -20.574 1.00 83.81 105 VAL A O 1
ATOM 797 N N . ARG A 1 106 ? 17.152 -2.965 -19.711 1.00 82.25 106 ARG A N 1
ATOM 798 C CA . ARG A 1 106 ? 18.235 -3.868 -20.136 1.00 82.25 106 ARG A CA 1
ATOM 799 C C . ARG A 1 106 ? 18.158 -4.255 -21.610 1.00 82.25 106 ARG A C 1
ATOM 801 O O . ARG A 1 106 ? 19.194 -4.417 -22.247 1.00 82.25 106 ARG A O 1
ATOM 808 N N . CYS A 1 107 ? 16.952 -4.451 -22.128 1.00 82.88 107 CYS A N 1
ATOM 809 C CA . CYS A 1 107 ? 16.702 -4.913 -23.490 1.00 82.88 107 CYS A CA 1
ATOM 810 C C . CYS A 1 107 ? 16.543 -3.763 -24.493 1.00 82.88 107 CYS A C 1
ATOM 812 O O . CYS A 1 107 ? 16.443 -4.029 -25.689 1.00 82.88 107 CYS A O 1
ATOM 814 N N . TRP A 1 108 ? 16.522 -2.506 -24.038 1.00 77.38 108 TRP A N 1
ATOM 815 C CA . TRP A 1 108 ? 16.421 -1.342 -24.913 1.00 77.38 108 TRP A CA 1
ATOM 816 C C . TRP A 1 108 ? 17.624 -1.252 -25.860 1.00 77.38 108 TRP A C 1
ATOM 818 O O . TRP A 1 108 ? 18.772 -1.157 -25.423 1.00 77.38 108 TRP A O 1
ATOM 828 N N . GLN A 1 109 ? 17.353 -1.258 -27.166 1.00 71.38 109 GLN A N 1
ATOM 829 C CA . GLN A 1 109 ? 18.355 -1.102 -28.221 1.00 71.38 109 GLN A CA 1
ATOM 830 C C . GLN A 1 109 ? 18.035 0.134 -29.075 1.00 71.38 109 GLN A C 1
ATOM 832 O O . GLN A 1 109 ? 16.860 0.424 -29.298 1.00 71.38 109 GLN A O 1
ATOM 837 N N . PRO A 1 110 ? 19.056 0.869 -29.556 1.00 68.25 110 PRO A N 1
ATOM 838 C CA . PRO A 1 110 ? 18.864 2.079 -30.360 1.00 68.25 110 PRO A CA 1
ATOM 839 C C . PRO A 1 110 ? 18.273 1.793 -31.746 1.00 68.25 110 PRO A C 1
ATOM 841 O O . PRO A 1 110 ? 17.531 2.616 -32.273 1.00 68.25 110 PRO A O 1
ATOM 844 N N . GLU A 1 111 ? 18.572 0.626 -32.315 1.00 68.31 111 GLU A N 1
ATOM 845 C CA . GLU A 1 111 ? 18.033 0.172 -33.593 1.00 68.31 111 GLU A CA 1
ATOM 846 C C . GLU A 1 111 ? 17.214 -1.100 -33.347 1.00 68.31 111 GLU A C 1
ATOM 848 O O . GLU A 1 111 ? 17.768 -2.103 -32.878 1.00 68.31 111 GLU A O 1
ATOM 853 N N . PRO A 1 112 ? 15.897 -1.090 -33.612 1.00 67.31 112 PRO A N 1
ATOM 854 C CA . PRO A 1 112 ? 15.097 -2.302 -33.541 1.00 67.31 112 PRO A CA 1
ATOM 855 C C . PRO A 1 112 ? 15.634 -3.314 -34.557 1.00 67.31 112 PRO A C 1
ATOM 857 O O . PRO A 1 112 ? 15.641 -3.065 -35.761 1.00 67.31 112 PRO A O 1
ATOM 860 N N . ARG A 1 113 ? 16.080 -4.483 -34.086 1.00 65.88 113 ARG A N 1
ATOM 861 C CA . ARG A 1 113 ? 16.411 -5.607 -34.968 1.00 65.88 113 ARG A CA 1
ATOM 862 C C . ARG A 1 113 ? 15.116 -6.163 -35.546 1.00 65.88 113 ARG A C 1
ATOM 864 O O . ARG A 1 113 ? 14.542 -7.108 -35.009 1.00 65.88 113 ARG A O 1
ATOM 871 N N . HIS A 1 114 ? 14.627 -5.554 -36.619 1.00 63.62 114 HIS A N 1
ATOM 872 C CA . HIS A 1 114 ? 13.581 -6.160 -37.422 1.00 63.62 114 HIS A CA 1
ATOM 873 C C . HIS A 1 114 ? 14.190 -7.405 -38.075 1.00 63.62 114 HIS A C 1
ATOM 875 O O . HIS A 1 114 ? 14.993 -7.295 -38.997 1.00 63.62 114 HIS A O 1
ATOM 881 N N . LEU A 1 115 ? 13.832 -8.596 -37.599 1.00 58.62 115 LEU A N 1
ATOM 882 C CA . LEU A 1 115 ? 13.943 -9.805 -38.412 1.00 58.62 115 LEU A CA 1
ATOM 883 C C . LEU A 1 115 ? 12.818 -9.739 -39.455 1.00 58.62 115 LEU A C 1
ATOM 885 O O . LEU A 1 115 ? 11.801 -10.413 -39.329 1.00 58.62 115 LEU A O 1
ATOM 889 N N . VAL A 1 116 ? 12.947 -8.835 -40.425 1.00 50.09 116 VAL A N 1
ATOM 890 C CA . VAL A 1 116 ? 12.202 -8.930 -41.681 1.00 50.09 116 VAL A CA 1
ATOM 891 C C . VAL A 1 116 ? 13.088 -9.752 -42.613 1.00 50.09 116 VAL A C 1
ATOM 893 O O . VAL A 1 116 ? 14.291 -9.504 -42.673 1.00 50.09 116 VAL A O 1
ATOM 896 N N . ALA A 1 117 ? 12.468 -10.780 -43.194 1.00 45.34 117 ALA A N 1
ATOM 897 C CA . ALA A 1 117 ? 13.046 -11.898 -43.941 1.00 45.34 117 ALA A CA 1
ATOM 898 C C . ALA A 1 117 ? 14.136 -11.541 -44.962 1.00 45.34 117 ALA A C 1
ATOM 900 O O . ALA A 1 117 ? 14.020 -10.477 -45.610 1.00 45.34 117 ALA A O 1
#

Foldseek 3Di:
DDDDDPPVLVVCLVVLVVVLVVLVCLQPDQAPDKDAPDPPDDRQWIWRHHLPKIWIARNVPRDIDIPDDCPPCPCVDPVSVVCNPVSVVVSVVSVVVSVVSVCCVVVDDPDPPPPPD

InterPro domains:
  IPR006187 Claud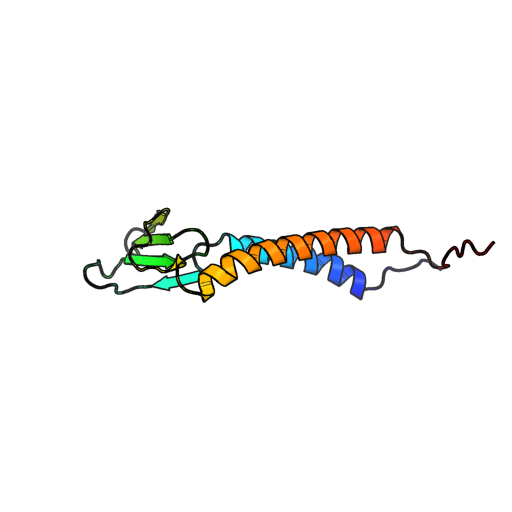in [PTHR12002] (10-108)

pLDDT: mean 88.3, std 10.9, range [45.34, 98.19]

Secondary structure (DSSP, 8-state):
---PPPHHHHHHHHHHHHHHHHHHHHHH-S-SEEEE--TTS-TTEEEEE-SS-EEEEETTTTEEE-----TT--TTSHHHHHHHHHHHHHHHHHHHHHHHHHHHHHH--SS------

Organism: NCBI:txid2585811